Protein AF-A0A6A6KNH4-F1 (afdb_monomer)

Radius of gyration: 19.46 Å; Cα contacts (8 Å, |Δi|>4): 107; chains: 1; bounding box: 47×34×52 Å

Mean predicted aligned error: 5.12 Å

Sequence (166 aa):
MTEIFGYTTCRQLSQMFLAIIFFHGSEYILAVAFHGKSNVTLKSLLISKNHLLAMILSLLEYFIEISLFPALKEYWWVTNLGLALVLIGELIRKIAIITAGRAFTHVIKIYHEEHHKLITHGVYSFVRHPGYTDRIPYEEFFLRQFFGSQYEEYAQRTPSGIPFVK

Organism: Hevea brasiliensis (NCBI:txid3981)

Foldseek 3Di:
DPPLPDPLNVVLVVLVVVLLCCQLVVQQVLCCVQVNPVVGDPVSSVDDPVNVVVVVVVVVVVSVCCVPPVVVSPPVVVSVVVSVVSVVLSVLQSQVSVQLRNLDDPDQDQDADPPNDDGCDDSNVAAVCSNDDPCVVVSLVSVCVHPPVVVVVSPVRYHNPDPPDD

Solvent-accessible surface area (backbone atoms only — not comparable to full-atom values): 9728 Å² total; per-residue (Å²): 131,82,65,81,80,34,70,67,47,52,52,53,50,50,53,51,52,50,50,51,50,48,51,34,51,52,50,33,51,51,47,32,70,53,63,32,70,91,74,51,54,80,73,59,42,69,79,46,74,68,54,53,50,52,51,52,52,53,51,51,50,50,55,51,42,52,73,78,43,48,75,70,74,65,49,56,66,59,57,51,50,52,51,50,52,50,54,51,51,49,50,46,30,51,50,35,44,64,71,40,36,73,62,51,64,100,60,86,68,88,67,84,52,96,84,64,65,91,76,60,59,76,68,34,51,68,15,65,38,64,69,60,79,92,52,53,70,65,48,50,54,40,46,39,73,64,48,41,67,65,40,51,60,47,55,75,77,20,50,43,74,48,90,97,50,123

pLDDT: mean 89.6, std 8.04, range [49.69, 97.88]

Secondary structure (DSSP, 8-state):
---TT-HHHHHHHHHHHHHHHHHHHHHHHHHHHHH-TTT--GGGG---HHHHHHHHHHHHHHHHHHHH-HHHHT-HHHHHHHHHHHHHHHHHHHHHHHHHGGG--SS---S--TT-----SGGGGT-S-SS-SSSHHHHHHHHHHHHTHHHHHHHHHS--SSTT--

InterPro domains:
  IPR007269 Isoprenylcysteine carboxyl methyltransferase [PF04140] (83-134)

Nearest PDB structures (foldseek):
  5v7p-assembly1_A  TM=9.572E-01  e=8.687E-08  Tribolium castaneum
  5vg9-assembly1_A  TM=9.040E-01  e=1.128E-07  Tribolium castaneum

Structure (mmCIF, N/CA/C/O backbone):
data_AF-A0A6A6KNH4-F1
#
_entry.id   AF-A0A6A6KNH4-F1
#
loop_
_atom_site.group_PDB
_atom_site.id
_atom_site.type_symbol
_atom_site.label_atom_id
_atom_site.label_alt_id
_atom_site.label_comp_id
_atom_site.label_asym_id
_atom_site.label_entity_id
_atom_site.label_seq_id
_atom_site.pdbx_PDB_ins_code
_atom_site.Cartn_x
_atom_site.Cartn_y
_atom_site.Cartn_z
_atom_site.occupancy
_atom_site.B_iso_or_equiv
_atom_site.auth_seq_id
_atom_site.auth_comp_id
_atom_site.auth_asym_id
_atom_site.au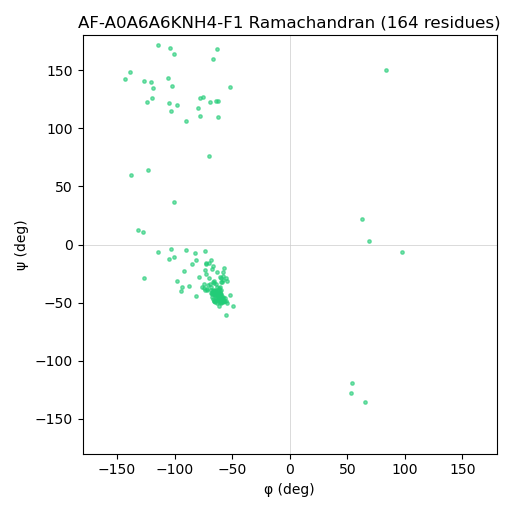th_atom_id
_atom_site.pdbx_PDB_model_num
ATOM 1 N N . MET A 1 1 ? 25.317 1.672 -27.911 1.00 49.69 1 MET A N 1
ATOM 2 C CA . MET A 1 1 ? 25.164 1.956 -26.471 1.00 49.69 1 MET A CA 1
ATOM 3 C C . MET A 1 1 ? 23.750 2.447 -26.266 1.00 49.69 1 MET A C 1
ATOM 5 O O . MET A 1 1 ? 23.417 3.494 -26.799 1.00 49.69 1 MET A O 1
ATOM 9 N N . THR A 1 2 ? 22.907 1.667 -25.598 1.00 55.75 2 THR A N 1
ATOM 10 C CA . THR A 1 2 ? 21.586 2.130 -25.163 1.00 55.75 2 THR A CA 1
ATOM 11 C C . THR A 1 2 ? 21.816 3.251 -24.153 1.00 55.75 2 THR A C 1
ATOM 13 O O . THR A 1 2 ? 22.558 3.052 -23.192 1.00 55.75 2 THR A O 1
ATOM 16 N N . GLU A 1 3 ? 21.262 4.442 -24.379 1.00 65.56 3 GLU A N 1
ATOM 17 C CA . GLU A 1 3 ? 21.320 5.505 -23.376 1.00 65.56 3 GLU A CA 1
ATOM 18 C C . GLU A 1 3 ? 20.584 5.023 -22.123 1.00 65.56 3 GLU A C 1
ATOM 20 O O . GLU A 1 3 ? 19.363 4.876 -22.118 1.00 65.56 3 GLU A O 1
ATOM 25 N N . ILE A 1 4 ? 21.335 4.755 -21.052 1.00 63.81 4 ILE A N 1
ATOM 26 C CA . ILE A 1 4 ? 20.798 4.268 -19.770 1.00 63.81 4 ILE A CA 1
ATOM 27 C C . ILE A 1 4 ? 19.719 5.229 -19.232 1.00 63.81 4 ILE A C 1
ATOM 29 O O . ILE A 1 4 ? 18.756 4.798 -18.599 1.00 63.81 4 ILE A O 1
ATOM 33 N N . PHE A 1 5 ? 19.823 6.519 -19.565 1.00 70.75 5 PHE A N 1
ATOM 34 C CA . PHE A 1 5 ? 18.869 7.575 -19.217 1.00 70.75 5 PHE A CA 1
ATOM 35 C C . PHE A 1 5 ? 17.916 7.954 -20.363 1.00 70.75 5 PHE A C 1
ATOM 37 O O . PHE A 1 5 ? 17.553 9.118 -20.514 1.00 70.75 5 PHE A O 1
ATOM 44 N N . GLY A 1 6 ? 17.484 6.978 -21.161 1.00 83.00 6 GLY A N 1
ATOM 45 C CA . GLY A 1 6 ? 16.444 7.190 -22.166 1.00 83.00 6 GLY A CA 1
ATOM 46 C C . GLY A 1 6 ? 15.087 7.595 -21.569 1.00 83.00 6 GLY A C 1
ATOM 47 O O . GLY A 1 6 ? 14.834 7.477 -20.364 1.00 83.00 6 GLY A O 1
ATOM 48 N N . TYR A 1 7 ? 14.173 8.036 -22.439 1.00 87.12 7 TYR A N 1
ATOM 49 C CA . TYR A 1 7 ? 12.810 8.438 -22.066 1.00 87.12 7 TYR A CA 1
ATOM 50 C C . TYR A 1 7 ? 12.080 7.366 -21.238 1.00 87.12 7 TYR A C 1
ATOM 52 O O . TYR A 1 7 ? 11.475 7.687 -20.213 1.00 87.12 7 TYR A O 1
ATOM 60 N N . THR A 1 8 ? 12.190 6.093 -21.636 1.00 89.38 8 THR A N 1
ATOM 61 C CA . THR A 1 8 ? 11.594 4.947 -20.931 1.00 89.38 8 THR A CA 1
ATOM 62 C C . THR A 1 8 ? 12.072 4.872 -19.482 1.00 89.38 8 THR A C 1
ATOM 64 O O . THR A 1 8 ? 11.240 4.823 -18.574 1.00 89.38 8 THR A O 1
ATOM 67 N N . THR A 1 9 ? 13.386 4.973 -19.249 1.00 90.94 9 THR A N 1
ATOM 68 C CA . THR A 1 9 ? 13.971 4.964 -17.902 1.00 90.94 9 THR A CA 1
ATOM 69 C C . THR A 1 9 ? 13.477 6.121 -17.056 1.00 90.94 9 THR A C 1
ATOM 71 O O . THR A 1 9 ? 13.031 5.918 -15.928 1.00 90.94 9 THR A O 1
ATOM 74 N N . CYS A 1 10 ? 13.525 7.338 -17.601 1.00 92.44 10 CYS A N 1
ATOM 75 C CA . CYS A 1 10 ? 13.095 8.531 -16.880 1.00 92.44 10 CYS A CA 1
ATOM 76 C C . CYS A 1 10 ? 11.615 8.429 -16.483 1.00 92.44 10 CYS A C 1
ATOM 78 O O . CYS A 1 10 ? 11.253 8.688 -15.333 1.00 92.44 10 CYS A O 1
ATOM 80 N N . ARG A 1 11 ? 10.758 7.961 -17.398 1.00 93.88 11 ARG A N 1
ATOM 81 C CA . ARG A 1 11 ? 9.329 7.752 -17.140 1.00 93.88 11 ARG A CA 1
ATOM 82 C C . ARG A 1 11 ? 9.089 6.691 -16.064 1.00 93.88 11 ARG A C 1
ATOM 84 O O . ARG A 1 11 ? 8.350 6.952 -15.124 1.00 93.88 11 ARG A O 1
ATOM 91 N N . GLN A 1 12 ? 9.710 5.518 -16.176 1.00 94.56 12 GLN A N 1
ATOM 92 C CA . GLN A 1 12 ? 9.475 4.405 -15.246 1.00 94.56 12 GLN A CA 1
ATOM 93 C C . GLN A 1 12 ? 9.991 4.720 -13.837 1.00 94.56 12 GLN A C 1
ATOM 95 O O . GLN A 1 12 ? 9.269 4.526 -12.858 1.00 94.56 12 GLN A O 1
ATOM 100 N N . LEU A 1 13 ? 11.203 5.276 -13.726 1.00 94.88 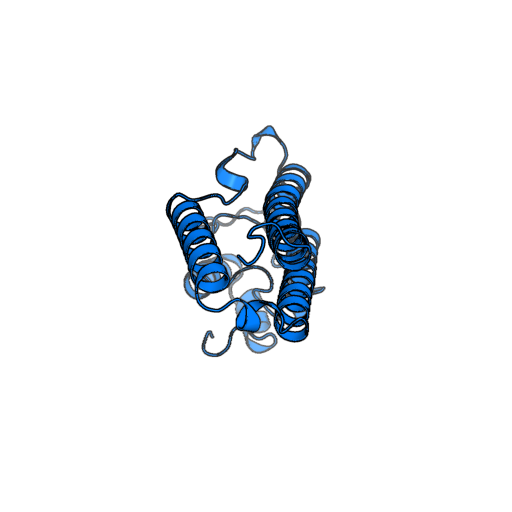13 LEU A N 1
ATOM 101 C CA . LEU A 1 13 ? 11.771 5.659 -12.433 1.00 94.88 13 LEU A CA 1
ATOM 102 C C . LEU A 1 13 ? 11.002 6.820 -11.796 1.00 94.88 13 LEU A C 1
ATOM 104 O O . LEU A 1 13 ? 10.711 6.760 -10.603 1.00 94.88 13 LEU A O 1
ATOM 108 N N . SER A 1 14 ? 10.619 7.850 -12.561 1.00 95.12 14 SER A N 1
ATOM 109 C CA . SER A 1 14 ? 9.814 8.951 -12.010 1.00 95.12 14 SER A CA 1
ATOM 110 C C . SER A 1 14 ? 8.455 8.465 -11.508 1.00 95.12 14 SER A C 1
ATOM 112 O O . SER A 1 14 ? 8.071 8.823 -10.400 1.00 95.12 14 SER A O 1
ATOM 114 N N . GLN A 1 15 ? 7.763 7.595 -12.251 1.00 95.44 15 GLN A N 1
ATOM 115 C CA . GLN A 1 15 ? 6.511 6.978 -11.802 1.00 95.44 15 GLN A CA 1
ATOM 116 C C . GLN A 1 15 ? 6.693 6.192 -10.498 1.00 95.44 15 GLN A C 1
ATOM 118 O O . GLN A 1 15 ? 5.902 6.363 -9.571 1.00 95.44 15 GLN A O 1
ATOM 123 N N . MET A 1 16 ? 7.750 5.380 -10.399 1.00 95.38 16 MET A N 1
ATOM 124 C CA . MET A 1 16 ? 8.059 4.611 -9.192 1.00 95.38 16 MET A CA 1
ATOM 125 C C . MET A 1 16 ? 8.327 5.527 -7.990 1.00 95.38 16 MET A C 1
ATOM 127 O O . MET A 1 16 ? 7.698 5.376 -6.944 1.00 95.38 16 MET A O 1
ATOM 131 N N . PHE A 1 17 ? 9.232 6.500 -8.126 1.00 96.56 17 PHE A N 1
ATOM 132 C CA . PHE A 1 17 ? 9.579 7.397 -7.023 1.00 96.56 17 PHE A CA 1
ATOM 133 C C . PHE A 1 17 ? 8.408 8.288 -6.611 1.00 96.56 17 PHE A C 1
ATOM 135 O O . PHE A 1 17 ? 8.183 8.463 -5.416 1.00 96.56 17 PHE A O 1
ATOM 142 N N . LEU A 1 18 ? 7.630 8.807 -7.566 1.00 97.06 18 LEU A N 1
ATOM 143 C CA . LEU A 1 18 ? 6.428 9.582 -7.261 1.00 97.06 18 LEU A CA 1
ATOM 144 C C . LEU A 1 18 ? 5.397 8.740 -6.509 1.00 97.06 18 LEU A C 1
ATOM 146 O O . LEU A 1 18 ? 4.843 9.226 -5.528 1.00 97.06 18 LEU A O 1
ATOM 150 N N . ALA A 1 19 ? 5.179 7.484 -6.909 1.00 96.38 19 ALA A N 1
ATOM 151 C CA . ALA A 1 19 ? 4.274 6.584 -6.202 1.00 96.38 19 ALA A CA 1
ATOM 152 C C . ALA A 1 19 ? 4.738 6.313 -4.761 1.00 96.38 19 ALA A C 1
ATOM 154 O O . ALA A 1 19 ? 3.935 6.378 -3.836 1.00 96.38 19 ALA A O 1
ATOM 155 N N . ILE A 1 20 ? 6.036 6.080 -4.549 1.00 95.81 20 ILE A N 1
ATOM 156 C CA . ILE A 1 20 ? 6.613 5.832 -3.217 1.00 95.81 20 ILE A CA 1
ATOM 157 C C . ILE A 1 20 ? 6.519 7.078 -2.330 1.00 95.81 20 ILE A C 1
ATOM 159 O O . ILE A 1 20 ? 6.088 6.996 -1.179 1.00 95.81 20 ILE A O 1
ATOM 163 N N . ILE A 1 21 ? 6.894 8.246 -2.860 1.00 96.12 21 ILE A N 1
ATOM 164 C CA . ILE A 1 21 ? 6.801 9.523 -2.141 1.00 96.12 21 ILE A CA 1
ATOM 165 C C . ILE A 1 21 ? 5.344 9.814 -1.788 1.00 96.12 21 ILE A C 1
ATOM 167 O O . ILE A 1 21 ? 5.055 10.195 -0.653 1.00 96.12 21 ILE A O 1
ATOM 171 N N . PHE A 1 22 ? 4.427 9.612 -2.735 1.00 96.94 22 PHE A N 1
ATOM 172 C CA . PHE A 1 22 ? 3.003 9.795 -2.503 1.00 96.94 22 PHE A CA 1
ATOM 173 C C . PHE A 1 22 ? 2.493 8.841 -1.422 1.00 96.94 22 PHE A C 1
ATOM 175 O O . PHE A 1 22 ? 1.837 9.304 -0.491 1.00 96.94 22 PHE A O 1
ATOM 182 N N . PHE A 1 2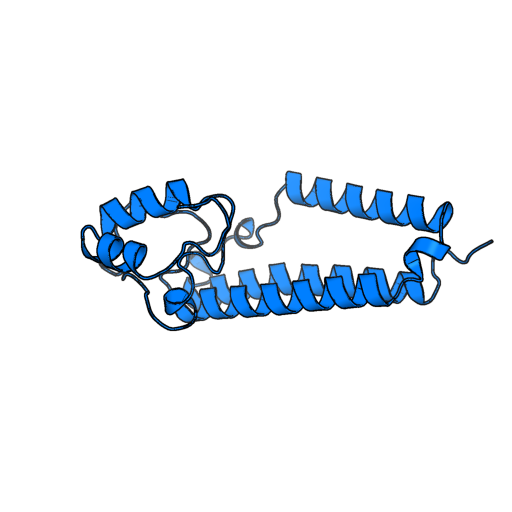3 ? 2.850 7.555 -1.476 1.00 95.62 23 PHE A N 1
ATOM 183 C CA . PHE A 1 23 ? 2.466 6.563 -0.472 1.00 95.62 23 PHE A CA 1
ATOM 184 C C . PHE A 1 23 ? 2.892 6.984 0.934 1.00 95.62 23 PHE A C 1
ATOM 186 O O . PHE A 1 23 ? 2.042 7.207 1.795 1.00 95.62 23 PHE A O 1
ATOM 193 N N . HIS A 1 24 ? 4.196 7.161 1.160 1.00 95.19 24 HIS A N 1
ATOM 194 C CA . HIS A 1 24 ? 4.719 7.483 2.488 1.00 95.19 24 HIS A CA 1
ATOM 195 C C . HIS A 1 24 ? 4.284 8.871 2.967 1.00 95.19 24 HIS A C 1
ATOM 197 O O . HIS A 1 24 ? 3.944 9.051 4.138 1.00 95.19 24 HIS A O 1
ATOM 203 N N . GLY A 1 25 ? 4.277 9.857 2.066 1.00 95.69 25 GLY A N 1
ATOM 204 C CA . GLY A 1 25 ? 3.889 11.227 2.379 1.00 95.69 25 GLY A CA 1
ATOM 205 C C . GLY A 1 25 ? 2.420 11.332 2.771 1.00 95.69 25 GLY A C 1
ATOM 206 O O . GLY A 1 25 ? 2.103 11.900 3.814 1.00 95.69 25 GLY A O 1
ATOM 207 N N . SER A 1 26 ? 1.519 10.749 1.978 1.00 95.69 26 SER A N 1
ATOM 208 C CA . SER A 1 26 ? 0.080 10.789 2.263 1.00 95.69 26 SER A CA 1
ATOM 209 C C . SER A 1 26 ? -0.296 9.975 3.505 1.00 95.69 26 SER A C 1
ATOM 211 O O . SER A 1 26 ? -1.097 10.459 4.300 1.00 95.69 26 SER A O 1
ATOM 213 N N . GLU A 1 27 ? 0.316 8.807 3.737 1.00 93.56 27 GLU A N 1
ATOM 214 C CA . GLU A 1 27 ? 0.145 8.032 4.980 1.00 93.56 27 GLU A CA 1
ATOM 215 C C . GLU A 1 27 ? 0.521 8.860 6.206 1.00 93.56 27 GLU A C 1
ATOM 217 O O . GLU A 1 27 ? -0.250 8.951 7.161 1.00 93.56 27 GLU A O 1
ATOM 222 N N . TYR A 1 28 ? 1.688 9.506 6.169 1.00 93.56 28 TYR A N 1
ATOM 223 C CA . TYR A 1 28 ? 2.161 10.328 7.274 1.00 93.56 28 TYR A CA 1
ATOM 224 C C . TYR A 1 28 ? 1.259 11.545 7.507 1.00 93.56 28 TYR A C 1
ATOM 226 O O . TYR A 1 28 ? 0.905 11.841 8.648 1.00 93.56 28 TYR A O 1
ATOM 234 N N . ILE A 1 29 ? 0.843 12.233 6.438 1.00 94.56 29 ILE A N 1
ATOM 235 C CA . ILE A 1 29 ? -0.067 13.382 6.527 1.00 94.56 29 ILE A CA 1
ATOM 236 C C . ILE A 1 29 ? -1.408 12.962 7.135 1.00 94.56 29 ILE A C 1
ATOM 238 O O . ILE A 1 29 ? -1.886 13.626 8.054 1.00 94.56 29 ILE A O 1
ATOM 242 N N . LEU A 1 30 ? -1.998 11.855 6.676 1.00 94.56 30 LEU A N 1
ATOM 243 C CA . LEU A 1 30 ? -3.256 11.342 7.223 1.00 94.56 30 LEU A CA 1
ATOM 244 C C . LEU A 1 30 ? -3.098 10.903 8.683 1.00 94.56 30 LEU A C 1
ATOM 246 O O . LEU A 1 30 ? -3.970 11.192 9.502 1.00 94.56 30 LEU A O 1
ATOM 250 N N . ALA A 1 31 ? -1.969 10.285 9.039 1.00 92.00 31 ALA A N 1
ATOM 251 C CA . ALA A 1 31 ? -1.663 9.948 10.425 1.00 92.00 31 ALA A CA 1
ATOM 252 C C . ALA A 1 31 ? -1.662 11.199 11.310 1.00 92.00 31 ALA A C 1
ATOM 254 O O . ALA A 1 31 ? -2.324 11.226 12.345 1.00 92.00 31 ALA A O 1
ATOM 255 N N . VAL A 1 32 ? -0.956 12.254 10.885 1.00 92.50 32 VAL A N 1
ATOM 256 C CA . VAL A 1 32 ? -0.911 13.537 11.602 1.00 92.50 32 VAL A CA 1
ATOM 257 C C . VAL A 1 32 ? -2.300 14.168 11.681 1.00 92.50 32 VAL A C 1
ATOM 259 O O . VAL A 1 32 ? -2.654 14.702 12.731 1.00 92.50 32 VAL A O 1
ATOM 262 N N . ALA A 1 33 ? -3.096 14.091 10.612 1.00 93.56 33 ALA A N 1
ATOM 263 C CA . ALA A 1 33 ? -4.438 14.664 10.564 1.00 93.56 33 ALA A CA 1
ATOM 264 C C . ALA A 1 33 ? -5.402 13.998 11.562 1.00 93.56 33 ALA A C 1
ATOM 266 O O . ALA A 1 33 ? -6.157 14.698 12.236 1.00 93.56 33 ALA A O 1
ATOM 267 N N . PHE A 1 34 ? -5.367 12.668 11.694 1.00 91.31 34 PHE A N 1
ATOM 268 C CA . PHE A 1 34 ? -6.285 11.943 12.580 1.00 91.31 34 PHE A CA 1
ATOM 269 C C . PHE A 1 34 ? -5.782 11.812 14.024 1.00 91.31 34 PHE A C 1
ATOM 271 O O . PHE A 1 34 ? -6.590 11.908 14.951 1.00 91.31 34 PHE A O 1
ATOM 278 N N . HIS A 1 35 ? -4.471 11.641 14.230 1.00 89.00 35 HIS A N 1
ATOM 279 C CA . HIS A 1 35 ? -3.872 11.362 15.548 1.00 89.00 35 HIS A CA 1
ATOM 280 C C . HIS A 1 35 ? -3.152 12.555 16.181 1.00 89.00 35 HIS A C 1
ATOM 282 O O . HIS A 1 35 ? -2.846 12.526 17.374 1.00 89.00 35 HIS A O 1
ATOM 288 N N . GLY A 1 36 ? -2.910 13.621 15.417 1.00 89.50 36 GLY A N 1
ATOM 289 C CA . GLY A 1 36 ? -2.231 14.830 15.875 1.00 89.50 36 GLY A CA 1
ATOM 290 C C . GLY A 1 36 ? -0.702 14.729 15.841 1.00 89.50 36 GLY A C 1
ATOM 291 O O . GLY A 1 36 ? -0.105 13.670 16.036 1.00 89.50 36 GLY A O 1
ATOM 292 N N . LYS A 1 37 ? -0.040 15.874 15.633 1.00 87.50 37 LYS A N 1
ATOM 293 C CA . LYS A 1 37 ? 1.425 15.969 15.477 1.00 87.50 37 LYS A CA 1
ATOM 294 C C . LYS A 1 37 ? 2.211 15.458 16.693 1.00 87.50 37 LYS A C 1
ATOM 296 O O . LYS A 1 37 ? 3.327 14.984 16.527 1.00 87.50 37 LYS A O 1
ATOM 301 N N . SER A 1 38 ? 1.650 15.548 17.900 1.00 84.50 38 SER A N 1
ATOM 302 C CA . SER A 1 38 ? 2.303 15.091 19.136 1.00 84.50 38 SER A CA 1
ATOM 303 C C . SER A 1 38 ? 2.370 13.568 19.267 1.00 84.50 38 SER A C 1
ATOM 305 O O . SER A 1 38 ? 3.255 13.066 19.951 1.00 84.50 38 SER A O 1
ATOM 307 N N . ASN A 1 39 ? 1.460 12.836 18.615 1.00 81.50 39 ASN A N 1
ATOM 308 C CA . ASN A 1 39 ? 1.356 11.377 18.729 1.00 81.50 39 ASN A CA 1
ATOM 309 C C . ASN A 1 39 ? 2.000 10.634 17.548 1.00 81.50 39 ASN A C 1
ATOM 311 O O . ASN A 1 39 ? 2.170 9.417 17.598 1.00 81.50 39 ASN A O 1
ATOM 315 N N . VAL A 1 40 ? 2.367 11.352 16.484 1.00 85.94 40 VAL A N 1
ATOM 316 C CA . VAL A 1 40 ? 2.919 10.777 15.254 1.00 85.94 40 VAL A CA 1
ATOM 317 C C . VAL A 1 40 ? 4.419 11.027 15.197 1.00 85.94 40 VAL A C 1
ATOM 319 O O . VAL A 1 40 ? 4.888 12.161 15.210 1.00 85.94 40 VAL A O 1
ATOM 322 N N . THR A 1 41 ? 5.188 9.944 15.104 1.00 87.12 41 THR A N 1
ATOM 323 C CA . THR A 1 41 ? 6.652 10.002 14.963 1.00 87.12 41 THR A CA 1
ATOM 324 C C . THR A 1 41 ? 7.074 9.712 13.525 1.00 87.12 41 THR A C 1
ATOM 326 O O . THR A 1 41 ? 6.282 9.190 12.739 1.00 87.12 41 THR A O 1
ATOM 329 N N . LEU A 1 42 ? 8.347 9.949 13.185 1.00 83.25 42 LEU A N 1
ATOM 330 C CA . LEU A 1 42 ? 8.915 9.583 11.876 1.00 83.25 42 LEU A CA 1
ATOM 331 C C . LEU A 1 42 ? 8.790 8.085 11.553 1.00 83.25 42 LEU A C 1
ATOM 333 O O . LEU A 1 42 ? 8.806 7.714 10.386 1.00 83.25 42 LEU A O 1
ATOM 337 N N . LYS A 1 43 ? 8.600 7.213 12.553 1.00 83.69 43 LYS A N 1
ATOM 338 C CA . LYS A 1 43 ? 8.324 5.785 12.315 1.00 83.69 43 LYS A CA 1
ATOM 339 C C . LYS A 1 43 ? 7.005 5.559 11.564 1.00 83.69 43 LYS A C 1
ATOM 341 O O . LYS A 1 43 ? 6.868 4.554 10.874 1.00 83.69 43 LYS A O 1
ATOM 346 N N . SER A 1 44 ? 6.075 6.509 11.645 1.00 84.62 44 SER A N 1
ATOM 347 C CA . SER A 1 44 ? 4.786 6.481 10.938 1.00 84.62 44 SER A CA 1
ATOM 348 C C . SER A 1 44 ? 4.925 6.763 9.439 1.00 84.62 44 SER A C 1
ATOM 350 O O . SER A 1 44 ? 3.952 6.631 8.711 1.00 84.62 44 SER A O 1
ATOM 352 N N . LEU A 1 45 ? 6.130 7.106 8.957 1.00 86.38 45 LEU A N 1
ATOM 353 C CA . LEU A 1 45 ? 6.441 7.071 7.526 1.00 86.38 45 LEU A CA 1
ATOM 354 C C . LEU A 1 45 ? 6.475 5.641 6.982 1.00 86.38 45 LEU A C 1
ATOM 356 O O . LEU A 1 45 ? 6.484 5.483 5.776 1.00 86.38 45 LEU A O 1
ATOM 360 N N . LEU A 1 46 ? 6.506 4.601 7.826 1.00 85.69 46 LEU A N 1
ATOM 361 C CA . LEU A 1 46 ? 6.534 3.191 7.405 1.00 85.69 46 LEU A CA 1
ATOM 362 C C . LEU A 1 46 ? 7.789 2.788 6.604 1.00 85.69 46 LEU A C 1
ATOM 364 O O . LEU A 1 46 ? 7.792 1.781 5.900 1.00 85.69 46 LEU A O 1
ATOM 368 N N . ILE A 1 47 ? 8.886 3.535 6.748 1.00 90.31 47 ILE A N 1
ATOM 369 C CA . ILE A 1 47 ? 10.178 3.208 6.133 1.00 90.31 47 ILE A CA 1
ATOM 370 C C . ILE A 1 47 ? 10.980 2.341 7.109 1.00 90.31 47 ILE A C 1
ATOM 372 O O . ILE A 1 47 ? 11.494 2.820 8.122 1.00 90.31 47 ILE A O 1
ATOM 376 N N . SER A 1 48 ? 11.083 1.045 6.811 1.00 89.88 48 SER A N 1
ATOM 377 C CA . SER A 1 48 ? 11.894 0.091 7.579 1.00 89.88 48 SER A CA 1
ATOM 378 C C . SER A 1 48 ? 13.238 -0.198 6.900 1.00 89.88 48 SER A C 1
ATOM 380 O O . SER A 1 48 ? 13.412 0.051 5.708 1.00 89.88 48 SER A O 1
ATOM 382 N N . LYS A 1 49 ? 14.192 -0.780 7.643 1.00 92.25 49 LYS A N 1
ATOM 383 C CA . LYS A 1 49 ? 15.485 -1.215 7.078 1.00 92.25 49 LYS A CA 1
ATOM 384 C C . LYS A 1 49 ? 15.302 -2.252 5.963 1.00 92.25 49 LYS A C 1
ATOM 386 O O . LYS A 1 49 ? 15.943 -2.147 4.924 1.00 92.25 49 LYS A O 1
ATOM 391 N N . ASN A 1 50 ? 14.397 -3.211 6.166 1.00 93.31 50 ASN A N 1
ATOM 392 C CA . ASN A 1 50 ? 14.105 -4.260 5.186 1.00 93.31 50 ASN A CA 1
ATOM 393 C C . ASN A 1 50 ? 13.445 -3.678 3.932 1.00 93.31 50 ASN A C 1
ATOM 395 O O . ASN A 1 50 ? 13.782 -4.076 2.824 1.00 93.31 50 ASN A O 1
ATOM 399 N N . HIS A 1 51 ? 12.550 -2.702 4.108 1.00 91.06 51 HIS A N 1
ATOM 400 C CA . HIS A 1 51 ? 11.942 -1.981 2.994 1.00 91.06 51 HIS A CA 1
ATOM 401 C C . HIS A 1 51 ? 12.997 -1.227 2.172 1.00 91.06 51 HIS A C 1
ATOM 403 O O . HIS A 1 51 ? 13.035 -1.372 0.955 1.00 91.06 51 HIS A O 1
ATOM 409 N N . LEU A 1 52 ? 13.901 -0.486 2.826 1.00 94.12 52 LEU A N 1
ATOM 410 C CA . LEU A 1 52 ? 14.980 0.223 2.134 1.00 94.12 52 LEU A CA 1
ATOM 411 C C . LEU A 1 52 ? 15.894 -0.740 1.362 1.00 94.12 52 LEU A C 1
ATOM 413 O O . LEU A 1 52 ? 16.251 -0.463 0.220 1.00 94.12 52 LEU A O 1
ATOM 417 N N . LEU A 1 53 ? 16.238 -1.883 1.962 1.00 96.25 53 LEU A N 1
ATOM 418 C CA . LEU A 1 53 ? 17.034 -2.911 1.296 1.00 96.25 53 LEU A CA 1
ATOM 419 C C . LEU A 1 53 ? 16.317 -3.466 0.056 1.00 96.25 53 LEU A C 1
ATOM 421 O O . LEU A 1 53 ? 16.927 -3.537 -1.007 1.00 96.25 53 LEU A O 1
ATOM 425 N N . ALA A 1 54 ? 15.029 -3.804 0.166 1.00 95.38 54 ALA A N 1
ATOM 426 C CA . ALA A 1 54 ? 14.231 -4.281 -0.963 1.00 95.38 54 ALA A CA 1
ATOM 427 C C . ALA A 1 54 ? 14.153 -3.240 -2.094 1.00 95.38 54 ALA A C 1
ATOM 429 O O . ALA A 1 54 ? 14.292 -3.594 -3.262 1.00 95.38 54 ALA A O 1
ATOM 430 N N . MET A 1 55 ? 14.015 -1.955 -1.752 1.00 95.38 55 MET A N 1
ATOM 431 C CA . MET A 1 55 ? 14.023 -0.863 -2.729 1.00 95.38 55 MET A CA 1
ATOM 432 C C . MET A 1 55 ? 15.359 -0.739 -3.467 1.00 95.38 55 MET A C 1
ATOM 434 O O . MET A 1 55 ? 15.376 -0.569 -4.685 1.00 95.38 55 MET A O 1
ATOM 438 N N . ILE A 1 56 ? 16.482 -0.852 -2.752 1.00 96.38 56 ILE A N 1
ATOM 439 C CA . ILE A 1 56 ? 17.818 -0.829 -3.364 1.00 96.38 56 ILE A CA 1
ATOM 440 C C . ILE A 1 56 ? 17.996 -2.032 -4.295 1.00 96.38 56 ILE A C 1
ATOM 442 O O . ILE A 1 56 ? 18.452 -1.860 -5.422 1.00 96.38 56 ILE A O 1
ATOM 446 N N . LEU A 1 57 ? 17.612 -3.233 -3.853 1.00 97.88 57 LEU A N 1
ATOM 447 C CA . LEU A 1 57 ? 17.710 -4.446 -4.669 1.00 97.88 57 LEU A CA 1
ATOM 448 C C . LEU A 1 57 ? 16.844 -4.361 -5.932 1.00 97.88 57 LEU A C 1
ATOM 450 O O . LEU A 1 57 ? 17.328 -4.701 -7.005 1.00 97.88 57 LEU A O 1
ATOM 454 N N . SER A 1 58 ? 15.621 -3.836 -5.828 1.00 96.81 58 SER A N 1
ATOM 455 C CA . SER A 1 58 ? 14.732 -3.628 -6.979 1.00 96.81 58 SER A CA 1
ATOM 456 C C . SER A 1 58 ? 15.300 -2.618 -7.986 1.00 96.81 58 SER A C 1
ATOM 458 O O . SER A 1 58 ? 15.230 -2.838 -9.193 1.00 96.81 58 SER A O 1
ATOM 460 N N . LEU A 1 59 ? 15.926 -1.533 -7.513 1.00 96.56 59 LEU A N 1
ATOM 461 C CA . LEU A 1 59 ? 16.633 -0.590 -8.385 1.00 96.56 59 LEU A CA 1
ATOM 462 C C . LEU A 1 59 ? 17.839 -1.241 -9.073 1.00 96.56 59 LEU A C 1
ATOM 464 O O . LEU A 1 59 ? 18.042 -1.038 -10.268 1.00 96.56 59 LEU A O 1
ATOM 468 N N . LEU A 1 60 ? 18.632 -2.026 -8.339 1.00 96.75 60 LEU A N 1
ATOM 469 C CA . LEU A 1 60 ? 19.773 -2.753 -8.902 1.00 96.75 60 LEU A CA 1
ATOM 470 C C . LEU A 1 60 ? 19.324 -3.750 -9.975 1.00 96.75 60 LEU A C 1
ATOM 472 O O . LEU A 1 60 ? 19.891 -3.752 -11.064 1.00 96.75 60 LEU A O 1
ATOM 476 N N . GLU A 1 61 ? 18.285 -4.539 -9.697 1.00 96.38 61 GLU A N 1
ATOM 477 C CA . GLU A 1 61 ? 17.649 -5.439 -10.663 1.00 96.38 61 GLU A CA 1
ATOM 478 C C . GLU A 1 61 ? 17.220 -4.674 -11.918 1.00 96.38 61 GLU A C 1
ATOM 480 O O . GLU A 1 61 ? 17.629 -5.027 -13.022 1.00 96.38 61 GLU A O 1
ATOM 485 N N . TYR A 1 62 ? 16.507 -3.557 -11.753 1.00 95.06 62 TYR A N 1
ATOM 486 C CA . TYR A 1 62 ? 16.075 -2.717 -12.867 1.00 95.06 62 TYR A CA 1
ATOM 487 C C . TYR A 1 62 ? 17.249 -2.239 -13.742 1.00 95.06 62 TYR A C 1
ATOM 489 O O . TYR A 1 62 ? 17.176 -2.322 -14.972 1.00 95.06 62 TYR A O 1
ATOM 497 N N . PHE A 1 63 ? 18.338 -1.752 -13.134 1.00 94.56 63 PHE A N 1
ATOM 498 C CA . PHE A 1 63 ? 19.514 -1.276 -13.873 1.00 94.56 63 PHE A CA 1
ATOM 499 C C . PHE A 1 63 ? 20.289 -2.410 -14.557 1.00 94.56 63 PHE A C 1
ATOM 501 O O . PHE A 1 63 ? 20.820 -2.215 -15.654 1.00 94.56 63 PHE A O 1
ATOM 508 N N . ILE A 1 64 ? 20.338 -3.596 -13.950 1.00 94.38 64 ILE A N 1
ATOM 509 C CA . ILE A 1 64 ? 20.919 -4.792 -14.570 1.00 94.38 64 ILE A CA 1
ATOM 510 C C . ILE A 1 64 ? 20.078 -5.198 -15.787 1.00 94.38 64 ILE A C 1
ATOM 512 O O . ILE A 1 64 ? 20.617 -5.374 -16.880 1.00 94.38 64 ILE A O 1
ATOM 516 N N . GLU A 1 65 ? 18.757 -5.278 -15.634 1.00 94.25 65 GLU A N 1
ATOM 517 C CA . GLU A 1 65 ? 17.844 -5.692 -16.700 1.00 94.25 65 GLU A CA 1
ATOM 518 C C . GLU A 1 65 ? 17.828 -4.721 -17.876 1.00 94.25 65 GLU A C 1
ATOM 520 O O . GLU A 1 65 ? 17.840 -5.167 -19.015 1.00 94.25 65 GLU A O 1
ATOM 525 N N . ILE A 1 66 ? 17.838 -3.406 -17.650 1.00 91.69 66 ILE A N 1
ATOM 526 C CA . ILE A 1 66 ? 17.865 -2.454 -18.770 1.00 91.69 66 ILE A CA 1
ATOM 527 C C . ILE A 1 66 ? 19.209 -2.464 -19.513 1.00 91.69 66 ILE A C 1
ATOM 529 O O . ILE A 1 66 ? 19.250 -2.213 -20.717 1.00 91.69 66 ILE A O 1
ATOM 533 N N . SER A 1 67 ? 20.301 -2.789 -18.813 1.00 91.00 67 SER A N 1
ATOM 534 C CA . SER A 1 67 ? 21.637 -2.885 -19.412 1.00 91.00 67 SER A CA 1
ATOM 535 C C . SER A 1 67 ? 21.799 -4.154 -20.254 1.00 91.00 67 SER A C 1
ATOM 537 O O . SER A 1 67 ? 22.439 -4.109 -21.302 1.00 91.00 67 SER A O 1
ATOM 539 N N . LEU A 1 68 ? 21.219 -5.276 -19.811 1.00 93.81 68 LEU A N 1
ATOM 540 C CA . LEU A 1 68 ? 21.340 -6.581 -20.476 1.00 93.81 68 LEU A CA 1
ATOM 541 C C . LEU A 1 68 ? 20.190 -6.876 -21.455 1.00 93.81 68 LEU A C 1
ATOM 543 O O . LEU A 1 68 ? 20.410 -7.469 -22.509 1.00 93.81 68 LEU A O 1
ATOM 547 N N . PHE A 1 69 ? 18.970 -6.455 -21.122 1.00 93.75 69 PHE A N 1
ATOM 548 C CA . PHE A 1 69 ? 17.717 -6.814 -21.795 1.00 93.75 69 PHE A CA 1
ATOM 549 C C . PHE A 1 69 ? 16.776 -5.597 -21.967 1.00 93.75 69 PHE A C 1
ATOM 551 O O . PHE A 1 69 ? 15.630 -5.625 -21.507 1.00 93.75 69 PHE A O 1
ATOM 558 N N . PRO A 1 70 ? 17.194 -4.523 -22.669 1.00 89.81 70 PRO A N 1
ATOM 559 C CA . PRO A 1 70 ? 16.412 -3.284 -22.778 1.00 89.81 70 PRO A CA 1
ATOM 560 C C . PRO A 1 70 ? 15.017 -3.487 -23.390 1.00 89.81 70 PRO A C 1
ATOM 562 O O . PRO A 1 70 ? 14.063 -2.832 -22.977 1.00 89.81 70 PRO A O 1
ATOM 565 N N . ALA A 1 71 ? 14.865 -4.448 -24.309 1.00 90.56 71 ALA A N 1
ATOM 566 C CA . ALA A 1 71 ? 13.579 -4.777 -24.926 1.00 90.56 71 ALA A CA 1
ATOM 567 C C . ALA A 1 71 ? 12.499 -5.184 -23.903 1.00 90.56 71 ALA A C 1
ATOM 569 O O . ALA A 1 71 ? 11.316 -4.956 -24.144 1.00 90.56 71 ALA A O 1
ATOM 570 N N . LEU A 1 72 ? 12.885 -5.736 -22.744 1.00 89.81 72 LEU A N 1
ATOM 571 C CA . LEU A 1 72 ? 11.945 -6.098 -21.681 1.00 89.81 72 LEU A CA 1
ATOM 572 C C . LEU A 1 72 ? 11.275 -4.861 -21.059 1.00 89.81 72 LEU A C 1
ATOM 574 O O . LEU A 1 72 ? 10.117 -4.919 -20.649 1.00 89.81 72 LEU A O 1
ATOM 578 N N . LYS A 1 73 ? 11.983 -3.728 -20.996 1.00 91.00 73 LYS A N 1
ATOM 579 C CA . LYS A 1 73 ? 11.470 -2.489 -20.394 1.00 91.00 73 LYS A CA 1
ATOM 580 C C . LYS A 1 73 ? 10.567 -1.689 -21.335 1.00 91.00 73 LYS A C 1
ATOM 582 O O . LYS A 1 73 ? 9.826 -0.832 -20.861 1.00 91.00 73 LYS A O 1
ATOM 587 N N . GLU A 1 74 ? 10.557 -2.018 -22.626 1.00 89.12 74 GLU A N 1
ATOM 588 C CA . GLU A 1 74 ? 9.725 -1.372 -23.652 1.00 89.12 74 GLU A CA 1
ATOM 589 C C . GLU A 1 74 ? 8.285 -1.915 -23.719 1.00 89.12 74 GLU A C 1
ATOM 591 O O . GLU A 1 74 ? 7.427 -1.332 -24.387 1.00 89.12 74 GLU A O 1
ATOM 596 N N . TYR A 1 75 ? 7.959 -2.990 -22.986 1.00 92.06 75 TYR A N 1
ATOM 597 C CA . TYR A 1 75 ? 6.577 -3.460 -22.830 1.00 92.06 75 TYR A CA 1
ATOM 598 C C . TYR A 1 75 ? 5.756 -2.493 -21.961 1.00 92.06 75 TYR A C 1
ATOM 600 O O . TYR A 1 75 ? 5.447 -2.749 -20.797 1.00 92.06 75 TYR A O 1
ATOM 608 N N . TRP A 1 76 ? 5.370 -1.3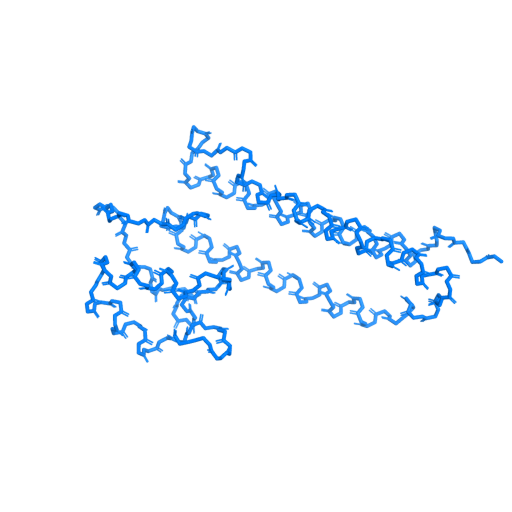62 -22.552 1.00 90.12 76 TRP A N 1
ATOM 609 C CA . TRP A 1 76 ? 4.693 -0.243 -21.892 1.00 90.12 76 TRP A CA 1
ATOM 610 C C . TRP A 1 76 ? 3.412 -0.642 -21.152 1.00 90.12 76 TRP A C 1
ATOM 612 O O . TRP A 1 76 ? 3.085 -0.041 -20.126 1.00 90.12 76 TRP A O 1
ATOM 622 N N . TRP A 1 77 ? 2.700 -1.657 -21.650 1.00 94.19 77 TRP A N 1
ATOM 623 C CA . TRP A 1 77 ? 1.473 -2.161 -21.041 1.00 94.19 77 TRP A CA 1
ATOM 624 C C . TRP A 1 77 ? 1.733 -2.794 -19.670 1.00 94.19 77 TRP A C 1
ATOM 626 O O . TRP A 1 77 ? 0.906 -2.628 -18.779 1.00 94.19 77 TRP A O 1
ATOM 636 N N . VAL A 1 78 ? 2.895 -3.431 -19.459 1.00 94.19 78 VAL A N 1
ATOM 637 C CA . VAL A 1 78 ? 3.282 -4.014 -18.163 1.00 94.19 78 VAL A CA 1
ATOM 638 C C . VAL A 1 78 ? 3.478 -2.906 -17.135 1.00 94.19 78 VAL A C 1
ATOM 640 O O . VAL A 1 78 ? 2.900 -2.956 -16.051 1.00 94.19 78 VAL A O 1
ATOM 643 N N . THR A 1 79 ? 4.235 -1.859 -17.485 1.00 92.44 79 THR A N 1
ATOM 644 C CA . THR A 1 79 ? 4.440 -0.708 -16.591 1.00 92.44 79 THR A CA 1
ATOM 645 C C . THR A 1 79 ? 3.125 0.006 -16.289 1.00 92.44 79 THR A C 1
ATOM 647 O O . THR A 1 79 ? 2.855 0.330 -15.137 1.00 92.44 79 THR A O 1
ATOM 650 N N . ASN A 1 80 ? 2.291 0.245 -17.305 1.00 93.62 80 ASN A N 1
ATOM 651 C CA . ASN A 1 80 ? 1.028 0.956 -17.120 1.00 93.62 80 ASN A CA 1
ATOM 652 C C . ASN A 1 80 ? 0.023 0.133 -16.300 1.00 93.62 80 ASN A C 1
ATOM 654 O O . ASN A 1 80 ? -0.687 0.707 -15.478 1.00 93.62 80 ASN A O 1
ATOM 658 N N . LEU A 1 81 ? -0.008 -1.194 -16.471 1.00 96.50 81 LEU A N 1
ATOM 659 C CA . LEU A 1 81 ? -0.798 -2.089 -15.626 1.00 96.50 81 LEU A CA 1
ATOM 660 C C . LEU A 1 81 ? -0.310 -2.038 -14.174 1.00 96.50 81 LEU A C 1
ATOM 662 O O . LEU A 1 81 ? -1.120 -1.861 -13.270 1.00 96.50 81 LEU A O 1
ATOM 666 N N . GLY A 1 82 ? 1.005 -2.122 -13.949 1.00 95.94 82 GLY A N 1
ATOM 667 C CA . GLY A 1 82 ? 1.595 -1.983 -12.615 1.00 95.94 82 GLY A CA 1
ATOM 668 C C . GLY A 1 82 ? 1.249 -0.644 -11.960 1.00 95.94 82 GLY A C 1
ATOM 669 O O . GLY A 1 82 ? 0.806 -0.615 -10.815 1.00 95.94 82 GLY A O 1
ATOM 670 N N . LEU A 1 83 ? 1.359 0.461 -12.704 1.00 95.94 83 LEU A N 1
ATOM 671 C CA . LEU A 1 83 ? 0.970 1.788 -12.226 1.00 95.94 83 LEU A CA 1
ATOM 672 C C . LEU A 1 83 ? -0.525 1.857 -11.888 1.00 95.94 83 LEU A C 1
ATOM 674 O O . LEU A 1 83 ? -0.883 2.392 -10.844 1.00 95.94 83 LEU A O 1
ATOM 678 N N . ALA A 1 84 ? -1.398 1.297 -12.729 1.00 97.38 84 ALA A N 1
ATOM 679 C CA . ALA A 1 84 ? -2.832 1.250 -12.457 1.00 97.38 84 ALA A CA 1
ATOM 680 C C . ALA A 1 84 ? -3.140 0.465 -11.172 1.00 97.38 84 ALA A C 1
ATOM 682 O O . ALA A 1 84 ? -3.915 0.938 -10.342 1.00 97.38 84 ALA A O 1
ATOM 683 N N . LEU A 1 85 ? -2.492 -0.687 -10.966 1.00 96.62 85 LEU A N 1
ATOM 684 C CA . LEU A 1 85 ? -2.634 -1.480 -9.742 1.00 96.62 85 LEU A CA 1
ATOM 685 C C . LEU A 1 85 ? -2.165 -0.710 -8.502 1.00 96.62 85 LEU A C 1
ATOM 687 O O . LEU A 1 85 ? -2.863 -0.716 -7.489 1.00 96.62 85 LEU A O 1
ATOM 691 N N . VAL A 1 86 ? -1.034 -0.002 -8.592 1.00 96.44 86 VAL A N 1
ATOM 692 C CA . VAL A 1 86 ? -0.544 0.868 -7.513 1.00 96.44 86 VAL A CA 1
ATOM 693 C C . VAL A 1 86 ? -1.560 1.965 -7.201 1.00 96.44 86 VAL A C 1
ATOM 695 O O . VAL A 1 86 ? -1.909 2.145 -6.042 1.00 96.44 86 VAL A O 1
ATOM 698 N N . LEU A 1 87 ? -2.095 2.659 -8.209 1.00 96.81 87 LEU A N 1
ATOM 699 C CA . LEU A 1 87 ? -3.069 3.736 -7.998 1.00 96.81 87 LEU A CA 1
ATOM 700 C C . LEU A 1 87 ? -4.386 3.234 -7.388 1.00 96.81 87 LEU A C 1
ATOM 702 O O . LEU A 1 87 ? -4.945 3.893 -6.512 1.00 96.81 87 LEU A O 1
ATOM 706 N N . ILE A 1 88 ? -4.875 2.068 -7.820 1.00 95.75 88 ILE A N 1
ATOM 707 C CA . ILE A 1 88 ? -6.077 1.441 -7.253 1.00 95.75 88 ILE A CA 1
ATOM 708 C C . ILE A 1 88 ? -5.830 1.041 -5.795 1.00 95.75 88 ILE A C 1
ATOM 710 O O . ILE A 1 88 ? -6.646 1.359 -4.929 1.00 95.75 88 ILE A O 1
ATOM 714 N N . GLY A 1 89 ? -4.701 0.384 -5.512 1.00 94.12 89 GLY A N 1
ATOM 715 C CA . GLY A 1 89 ? -4.316 0.005 -4.153 1.00 94.12 89 GLY A CA 1
ATOM 716 C C . GLY A 1 89 ? -4.178 1.222 -3.242 1.00 94.12 89 GLY A C 1
ATOM 717 O O . GLY A 1 89 ? -4.718 1.231 -2.136 1.00 94.12 89 GLY A O 1
ATOM 718 N N . GLU A 1 90 ? -3.551 2.288 -3.742 1.00 95.25 90 GLU A N 1
ATOM 719 C CA . GLU A 1 90 ? -3.451 3.566 -3.045 1.00 95.25 90 GLU A CA 1
ATOM 720 C C . GLU A 1 90 ? -4.824 4.143 -2.722 1.00 95.25 90 GLU A C 1
ATOM 722 O O . GLU A 1 90 ? -5.093 4.499 -1.575 1.00 95.25 90 GLU A O 1
ATOM 727 N N . LEU A 1 91 ? -5.730 4.192 -3.694 1.00 95.44 91 LEU A N 1
ATOM 728 C CA . LEU A 1 91 ? -7.070 4.717 -3.472 1.00 95.44 91 LEU A CA 1
ATOM 729 C C . LEU A 1 91 ? -7.817 3.931 -2.384 1.00 95.44 91 LEU A C 1
ATOM 731 O O . LEU A 1 91 ? -8.336 4.535 -1.444 1.00 95.44 91 LEU A O 1
ATOM 735 N N . ILE A 1 92 ? -7.824 2.597 -2.471 1.00 94.44 92 ILE A N 1
ATOM 736 C CA . ILE A 1 92 ? -8.463 1.721 -1.475 1.00 94.44 92 ILE A CA 1
ATOM 737 C C . ILE A 1 92 ? -7.866 1.975 -0.087 1.00 94.44 92 ILE A C 1
ATOM 739 O O . ILE A 1 92 ? -8.601 2.174 0.883 1.00 94.44 92 ILE A O 1
ATOM 743 N N . ARG A 1 93 ? -6.534 2.044 -0.002 1.00 94.62 93 ARG A N 1
ATOM 744 C CA . ARG A 1 93 ? -5.793 2.301 1.233 1.00 94.62 93 ARG A CA 1
ATOM 745 C C . ARG A 1 93 ? -6.167 3.647 1.857 1.00 94.62 93 ARG A C 1
ATOM 747 O O . ARG A 1 93 ? -6.425 3.711 3.057 1.00 94.62 93 ARG A O 1
ATOM 754 N N . LYS A 1 94 ? -6.245 4.723 1.069 1.00 95.75 94 LYS A N 1
ATOM 755 C CA . LYS A 1 94 ? -6.565 6.068 1.581 1.00 95.75 94 LYS A CA 1
ATOM 756 C C . LYS A 1 94 ? -8.029 6.167 1.990 1.00 95.75 94 LYS A C 1
ATOM 758 O O . LYS A 1 94 ? -8.321 6.734 3.040 1.00 95.75 94 LYS A O 1
ATOM 763 N N . ILE A 1 95 ? -8.937 5.555 1.230 1.00 95.62 95 ILE A N 1
ATOM 764 C CA . ILE A 1 95 ? -10.350 5.456 1.614 1.00 95.62 95 ILE A CA 1
ATOM 765 C C . ILE A 1 95 ? -10.487 4.690 2.933 1.00 95.62 95 ILE A C 1
ATOM 767 O O . ILE A 1 95 ? -11.239 5.133 3.797 1.00 95.62 95 ILE A O 1
ATOM 771 N N . ALA A 1 96 ? -9.740 3.601 3.136 1.00 94.50 96 ALA A N 1
ATOM 772 C CA . ALA A 1 96 ? -9.740 2.859 4.397 1.00 94.50 96 ALA A CA 1
ATOM 773 C C . ALA A 1 96 ? -9.302 3.731 5.579 1.00 94.50 96 ALA A C 1
ATOM 775 O O . ALA A 1 96 ? -10.020 3.817 6.573 1.00 94.50 96 ALA A O 1
ATOM 776 N N . ILE A 1 97 ? -8.180 4.445 5.441 1.00 94.25 97 ILE A N 1
ATOM 777 C CA . ILE A 1 97 ? -7.674 5.360 6.476 1.00 94.25 97 ILE A CA 1
ATOM 778 C C . ILE A 1 97 ? -8.701 6.441 6.802 1.00 94.25 97 ILE A C 1
ATOM 780 O O . ILE A 1 97 ? -8.985 6.687 7.969 1.00 94.25 97 ILE A O 1
ATOM 784 N N . ILE A 1 98 ? -9.282 7.072 5.779 1.00 95.12 98 ILE A N 1
ATOM 785 C CA . ILE A 1 98 ? -10.261 8.150 5.957 1.00 95.12 98 ILE A CA 1
ATOM 786 C C . ILE A 1 98 ? -11.550 7.621 6.600 1.00 95.12 98 ILE A C 1
ATOM 788 O O . ILE A 1 98 ? -12.097 8.272 7.485 1.00 95.12 98 ILE A O 1
ATOM 792 N N . THR A 1 99 ? -12.011 6.434 6.195 1.00 94.56 99 THR A N 1
ATOM 793 C CA . THR A 1 99 ? -13.234 5.809 6.728 1.00 94.56 99 THR A CA 1
ATOM 794 C C . THR A 1 99 ? -13.059 5.391 8.189 1.00 94.56 99 THR A C 1
ATOM 796 O O . THR A 1 99 ? -13.960 5.589 9.000 1.00 94.56 99 THR A O 1
ATOM 799 N N . ALA A 1 100 ? -11.901 4.828 8.548 1.00 91.56 100 ALA A N 1
ATOM 800 C CA . ALA A 1 100 ? -11.615 4.433 9.925 1.00 91.56 100 ALA A CA 1
ATOM 801 C C . ALA A 1 100 ? -11.203 5.619 10.818 1.00 91.56 100 ALA A C 1
ATOM 803 O O . ALA A 1 100 ? -11.442 5.602 12.028 1.00 91.56 100 ALA A O 1
ATOM 804 N N . GLY A 1 101 ? -10.617 6.671 10.243 1.00 91.62 101 GLY A N 1
ATOM 805 C CA . GLY A 1 101 ? -10.229 7.895 10.938 1.00 91.62 101 GLY A CA 1
ATOM 806 C C . GLY A 1 101 ? -9.336 7.616 12.148 1.00 91.62 101 GLY A C 1
ATOM 807 O O . GLY A 1 101 ? -8.265 7.027 12.027 1.00 91.62 101 GLY A O 1
ATOM 808 N N . ARG A 1 102 ? -9.791 8.005 13.347 1.00 88.31 102 ARG A N 1
ATOM 809 C CA . ARG A 1 102 ? -9.055 7.766 14.605 1.00 88.31 102 ARG A CA 1
ATOM 810 C C . ARG A 1 102 ? -8.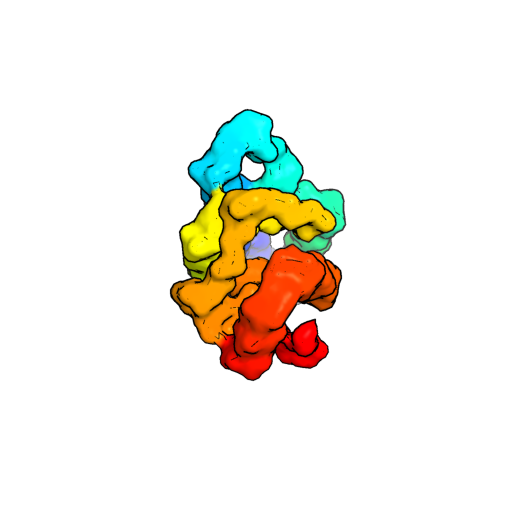963 6.293 15.009 1.00 88.31 102 ARG A C 1
ATOM 812 O O . ARG A 1 102 ? -8.070 5.954 15.776 1.00 88.31 102 ARG A O 1
ATOM 819 N N . ALA A 1 103 ? -9.853 5.431 14.511 1.00 87.19 103 ALA A N 1
ATOM 820 C CA . ALA A 1 103 ? -9.762 3.990 14.750 1.00 87.19 103 ALA A CA 1
ATOM 821 C C . ALA A 1 103 ? -8.619 3.346 13.944 1.00 87.19 103 ALA A C 1
ATOM 823 O O . ALA A 1 103 ? -8.181 2.245 14.258 1.00 87.19 103 ALA A O 1
ATOM 824 N N . PHE A 1 104 ? -8.108 4.031 12.916 1.00 86.00 104 PHE A N 1
ATOM 825 C CA . PHE A 1 104 ? -7.021 3.520 12.099 1.00 86.00 104 PHE A CA 1
ATOM 826 C C . PHE A 1 104 ? -5.668 3.707 12.781 1.00 86.00 104 PHE A C 1
ATOM 828 O O . PHE A 1 104 ? -5.224 4.838 12.965 1.00 86.00 104 PHE A O 1
ATOM 835 N N . THR A 1 105 ? -4.957 2.624 13.085 1.00 83.12 105 THR A N 1
ATOM 836 C CA . THR A 1 105 ? -3.619 2.698 13.686 1.00 83.12 105 THR A CA 1
ATOM 837 C C . THR A 1 105 ? -2.599 1.900 12.879 1.00 83.12 105 THR A C 1
ATOM 839 O O . THR A 1 105 ? -2.880 0.808 12.401 1.00 83.12 105 THR A O 1
ATOM 842 N N . HIS A 1 106 ? -1.375 2.424 12.737 1.00 81.25 106 HIS A N 1
ATOM 843 C CA . HIS A 1 106 ? -0.267 1.697 12.086 1.00 81.25 106 HIS A CA 1
ATOM 844 C C . HIS A 1 106 ? 0.292 0.548 12.936 1.00 81.25 106 HIS A C 1
ATOM 846 O O . HIS A 1 106 ? 1.033 -0.303 12.443 1.00 81.25 106 HIS A O 1
ATOM 852 N N . VAL A 1 107 ? -0.029 0.543 14.230 1.00 80.75 107 VAL A N 1
ATOM 853 C CA . VAL A 1 107 ? 0.337 -0.503 15.185 1.00 80.75 107 VAL A CA 1
ATOM 854 C C . VAL A 1 107 ? -0.945 -1.105 15.733 1.00 80.75 107 VAL A C 1
ATOM 856 O O . VAL A 1 107 ? -1.862 -0.366 16.095 1.00 80.75 107 VAL A O 1
ATOM 859 N N . ILE A 1 108 ? -0.992 -2.435 15.806 1.00 79.06 108 ILE A N 1
ATOM 860 C CA . ILE A 1 108 ? -2.135 -3.163 16.354 1.00 79.06 108 ILE A CA 1
ATOM 861 C C . ILE A 1 108 ? -2.300 -2.770 17.816 1.00 79.06 108 ILE A C 1
ATOM 863 O O . ILE A 1 108 ? -1.372 -2.880 18.623 1.00 79.06 108 ILE A O 1
ATOM 867 N N . LYS A 1 109 ? -3.489 -2.271 18.143 1.00 80.75 109 LYS A N 1
ATOM 868 C CA . LYS A 1 109 ? -3.871 -1.973 19.516 1.00 80.75 109 LYS A CA 1
ATOM 869 C C . LYS A 1 109 ? -4.181 -3.290 20.213 1.00 80.75 109 LYS A C 1
ATOM 871 O O . LYS A 1 109 ? -4.986 -4.069 19.720 1.00 80.75 109 LYS A O 1
ATOM 876 N N . ILE A 1 110 ? -3.534 -3.519 21.352 1.00 81.94 110 ILE A N 1
ATOM 877 C CA . ILE A 1 110 ? -3.729 -4.718 22.186 1.00 81.94 110 ILE A CA 1
ATOM 878 C C . ILE A 1 110 ? -4.594 -4.442 23.427 1.00 81.94 110 ILE A C 1
ATOM 880 O O . ILE A 1 110 ? -4.937 -5.360 24.164 1.00 81.94 110 ILE A O 1
ATOM 884 N N . TYR A 1 111 ? -4.972 -3.179 23.636 1.00 79.12 111 TYR A N 1
ATOM 885 C CA . TYR A 1 111 ? -5.878 -2.735 24.692 1.00 79.12 111 TYR A CA 1
ATOM 886 C C . TYR A 1 111 ? -7.094 -2.054 24.067 1.00 79.12 111 TYR A C 1
ATOM 888 O O . TYR A 1 111 ? -6.954 -1.300 23.101 1.00 79.12 111 TYR A O 1
ATOM 896 N N . HIS A 1 112 ? -8.273 -2.312 24.633 1.00 77.38 112 HIS A N 1
ATOM 897 C CA . HIS A 1 112 ? -9.499 -1.637 24.234 1.00 77.38 112 HIS A CA 1
ATOM 898 C C . HIS A 1 112 ? -9.533 -0.231 24.842 1.00 77.38 112 HIS A C 1
ATOM 900 O O . HIS A 1 112 ? -9.382 -0.070 26.052 1.00 77.38 112 HIS A O 1
ATOM 906 N N . GLU A 1 113 ? -9.728 0.783 24.005 1.00 77.19 113 GLU A N 1
ATOM 907 C CA . GLU A 1 113 ? -9.942 2.165 24.435 1.00 77.19 113 GLU A CA 1
ATOM 908 C C . GLU A 1 113 ? -11.444 2.465 24.316 1.00 77.19 113 GLU A C 1
ATOM 910 O O . GLU A 1 113 ? -12.043 2.118 23.303 1.00 77.19 113 GLU A O 1
ATOM 915 N N . GLU A 1 114 ? -12.069 3.125 25.299 1.00 69.38 114 GLU A N 1
ATOM 916 C CA . GLU A 1 114 ? -13.532 3.364 25.306 1.00 69.38 114 GLU A CA 1
ATOM 917 C C . GLU A 1 114 ? -14.048 4.124 24.069 1.00 69.38 114 GLU A C 1
ATOM 919 O O . GLU A 1 114 ? -15.217 4.028 23.696 1.00 69.38 114 GLU A O 1
ATOM 924 N N . HIS A 1 115 ? -13.174 4.884 23.409 1.00 73.81 115 HIS A N 1
ATOM 925 C CA . HIS A 1 115 ? -13.493 5.623 22.189 1.00 73.81 115 HIS A CA 1
ATOM 926 C C . HIS A 1 115 ? -13.242 4.828 20.898 1.00 73.81 115 HIS A C 1
ATOM 928 O O . HIS A 1 115 ? -13.567 5.320 19.813 1.00 73.81 115 HIS A O 1
ATOM 934 N N . HIS A 1 116 ? -12.677 3.621 20.984 1.00 81.06 116 HIS A N 1
ATOM 935 C CA . HIS A 1 116 ? -12.435 2.759 19.835 1.00 81.06 116 HIS A CA 1
ATOM 936 C C . HIS A 1 116 ? -13.746 2.082 19.427 1.00 81.06 116 HIS A C 1
ATOM 938 O O . HIS A 1 116 ? -14.284 1.243 20.139 1.00 81.06 116 HIS A O 1
ATOM 944 N N . LYS A 1 117 ? -14.288 2.470 18.271 1.00 86.38 117 LYS A N 1
ATOM 945 C CA . LYS A 1 117 ? -15.517 1.890 17.720 1.00 86.38 117 LYS A CA 1
ATOM 946 C C . LYS A 1 117 ? -15.197 0.966 16.557 1.00 86.38 117 LYS A C 1
ATOM 948 O O . LYS A 1 117 ? -14.335 1.283 15.740 1.00 86.38 117 LYS A O 1
ATOM 953 N N . LEU A 1 118 ? -15.953 -0.122 16.444 1.00 90.38 118 LEU A N 1
ATOM 954 C CA . LEU A 1 118 ? -15.879 -1.013 15.295 1.00 90.38 118 LEU A CA 1
ATOM 955 C C . LEU A 1 118 ? -16.441 -0.325 14.040 1.00 90.38 118 LEU A C 1
ATOM 957 O O . LEU A 1 118 ? -17.599 0.099 14.008 1.00 90.38 118 LEU A O 1
ATOM 961 N N . ILE A 1 119 ? -15.627 -0.237 12.989 1.00 92.75 119 ILE A N 1
ATOM 962 C CA . ILE A 1 119 ? -15.992 0.379 11.709 1.00 92.75 119 ILE A CA 1
ATOM 963 C C . ILE A 1 119 ? -16.409 -0.712 10.720 1.00 92.75 119 ILE A C 1
ATOM 965 O O . ILE A 1 119 ? -15.624 -1.598 10.400 1.00 92.75 119 ILE A O 1
ATOM 969 N N . THR A 1 120 ? -17.652 -0.646 10.233 1.00 94.00 120 THR A N 1
ATOM 970 C CA . THR A 1 120 ? -18.233 -1.655 9.318 1.00 94.00 120 THR A CA 1
ATOM 971 C C . THR A 1 120 ? -18.921 -1.056 8.084 1.00 94.00 120 THR A C 1
ATOM 973 O O . THR A 1 120 ? -19.650 -1.748 7.378 1.00 94.00 120 THR A O 1
ATOM 976 N N . HIS A 1 121 ? -18.715 0.237 7.819 1.00 94.06 121 HIS A N 1
ATOM 977 C CA . HIS A 1 121 ? -19.317 0.965 6.697 1.00 94.06 121 HIS A CA 1
ATOM 978 C C . HIS A 1 121 ? -18.253 1.423 5.689 1.00 94.06 121 HIS A C 1
ATOM 980 O O . HIS A 1 121 ? -17.052 1.323 5.942 1.00 94.06 121 HIS A O 1
ATOM 986 N N . GLY A 1 122 ? -18.686 1.945 4.539 1.00 93.75 122 GLY A N 1
ATOM 987 C CA . GLY A 1 122 ? -17.772 2.380 3.482 1.00 93.75 122 GLY A CA 1
ATOM 988 C C . GLY A 1 122 ? -17.005 1.196 2.893 1.00 93.75 122 GLY A C 1
ATOM 989 O O . GLY A 1 122 ? -17.582 0.142 2.654 1.00 93.75 122 GLY A O 1
ATOM 990 N N . VAL A 1 123 ? -15.694 1.335 2.689 1.00 93.94 123 VAL A N 1
ATOM 991 C CA . VAL A 1 123 ? -14.869 0.231 2.159 1.00 93.94 123 VAL A CA 1
ATOM 992 C C . VAL A 1 123 ? -14.882 -1.008 3.071 1.00 93.94 123 VAL A C 1
ATOM 994 O O . VAL A 1 123 ? -14.807 -2.135 2.582 1.00 93.94 123 VAL A O 1
ATOM 997 N N . TYR A 1 124 ? -15.087 -0.809 4.378 1.00 93.88 124 TYR A N 1
ATOM 998 C CA . TYR A 1 124 ? -15.162 -1.886 5.362 1.00 93.88 124 TYR A CA 1
ATOM 999 C C . TYR A 1 124 ? -16.431 -2.744 5.232 1.00 93.88 124 TYR A C 1
ATOM 1001 O O . TYR A 1 124 ? -16.456 -3.859 5.727 1.00 93.88 124 TYR A O 1
ATOM 1009 N N . SER A 1 125 ? -17.484 -2.313 4.526 1.00 94.06 125 SER A N 1
ATOM 1010 C CA . SER A 1 125 ? -18.623 -3.218 4.289 1.00 94.06 125 SER A CA 1
ATOM 1011 C C . SER A 1 125 ? -18.305 -4.309 3.261 1.00 94.06 125 SER A C 1
ATOM 1013 O O . SER A 1 125 ? -18.962 -5.349 3.255 1.00 94.06 125 SER A O 1
ATOM 1015 N N . PHE A 1 126 ? -17.307 -4.082 2.398 1.00 93.12 126 PHE A N 1
ATOM 1016 C CA . PHE A 1 126 ? -16.914 -5.008 1.331 1.00 93.12 126 PHE A CA 1
ATOM 1017 C C . PHE A 1 126 ? -15.781 -5.946 1.746 1.00 93.12 126 PHE A C 1
ATOM 1019 O O . PHE A 1 126 ? -15.810 -7.123 1.395 1.00 93.12 126 PHE A O 1
ATOM 1026 N N . VAL A 1 127 ? -14.794 -5.441 2.490 1.00 92.62 127 VAL A N 1
ATOM 1027 C CA . VAL A 1 127 ? -13.646 -6.216 2.983 1.00 92.62 127 VAL A CA 1
ATOM 1028 C C . VAL A 1 127 ? -13.258 -5.751 4.384 1.00 92.62 127 VAL A C 1
ATOM 1030 O O . VAL A 1 127 ? -13.298 -4.559 4.670 1.00 92.62 127 VAL A O 1
ATOM 1033 N N . ARG A 1 128 ? -12.852 -6.673 5.262 1.00 92.38 128 ARG A N 1
ATOM 1034 C CA . ARG A 1 128 ? -12.510 -6.336 6.654 1.00 92.38 128 ARG A CA 1
ATOM 1035 C C . ARG A 1 128 ? -11.172 -5.631 6.799 1.00 92.38 128 ARG A C 1
ATOM 1037 O O . ARG A 1 128 ? -11.051 -4.751 7.648 1.00 92.38 128 ARG A O 1
ATOM 1044 N N . HIS A 1 129 ? -10.204 -5.974 5.951 1.00 91.00 129 HIS A N 1
ATOM 1045 C CA . HIS A 1 129 ? -8.839 -5.449 6.021 1.00 91.00 129 HIS A CA 1
ATOM 1046 C C . HIS A 1 129 ? -8.422 -4.778 4.702 1.00 91.00 129 HIS A C 1
ATOM 1048 O O . HIS A 1 129 ? -7.489 -5.223 4.040 1.00 91.00 129 HIS A O 1
ATOM 1054 N N . PRO A 1 130 ? -9.086 -3.677 4.295 1.00 88.44 130 PRO A N 1
ATOM 1055 C CA . PRO A 1 130 ? -8.791 -2.983 3.035 1.00 88.44 130 PRO A CA 1
ATOM 1056 C C . PRO A 1 130 ? -7.413 -2.313 3.009 1.00 88.44 130 PRO A C 1
ATOM 1058 O O . PRO A 1 130 ? -6.920 -1.954 1.943 1.00 88.44 130 PRO A O 1
ATOM 1061 N N . GLY A 1 131 ? -6.805 -2.091 4.178 1.00 79.44 131 GLY A N 1
ATOM 1062 C CA . GLY A 1 131 ? -5.516 -1.424 4.291 1.00 79.44 131 GLY A CA 1
ATOM 1063 C C . GLY A 1 131 ? -4.320 -2.368 4.421 1.00 79.44 131 GLY A C 1
ATOM 1064 O O . GLY A 1 131 ? -3.229 -1.985 4.009 1.00 79.44 131 GLY A O 1
ATOM 1065 N N . TYR A 1 132 ? -4.467 -3.547 5.023 1.00 74.50 132 TYR A N 1
ATOM 1066 C CA . TYR A 1 132 ? -3.326 -4.320 5.521 1.00 74.50 132 TYR A CA 1
ATOM 1067 C C . TYR A 1 132 ? -3.471 -5.798 5.224 1.00 74.50 132 TYR A C 1
ATOM 1069 O O . TYR A 1 132 ? -4.577 -6.330 5.232 1.00 74.50 132 TYR A O 1
ATOM 1077 N N . THR A 1 133 ? -2.337 -6.462 5.013 1.00 72.06 133 THR A N 1
ATOM 1078 C CA . THR A 1 133 ? -2.331 -7.854 4.569 1.00 72.06 133 THR A CA 1
ATOM 1079 C C . THR A 1 133 ? -1.507 -8.794 5.435 1.00 72.06 133 THR A C 1
ATOM 1081 O O . THR A 1 133 ? -1.831 -9.971 5.540 1.00 72.06 133 THR A O 1
ATOM 1084 N N . ASP A 1 134 ? -0.459 -8.300 6.086 1.00 74.50 134 ASP A N 1
ATOM 1085 C CA . ASP A 1 134 ? 0.548 -9.114 6.768 1.00 74.50 134 ASP A CA 1
ATOM 1086 C C . ASP A 1 134 ? 0.165 -9.523 8.199 1.00 74.50 134 ASP A C 1
ATOM 1088 O O . ASP A 1 134 ? 0.766 -10.444 8.748 1.00 74.50 134 ASP A O 1
ATOM 1092 N N . ARG A 1 135 ? -0.823 -8.866 8.822 1.00 83.38 135 ARG A N 1
ATOM 1093 C CA . ARG A 1 135 ? -1.109 -9.022 10.268 1.00 83.38 135 ARG A CA 1
ATOM 1094 C C . ARG A 1 135 ? -2.552 -9.361 10.606 1.00 83.38 135 ARG A C 1
ATOM 1096 O O . ARG A 1 135 ? -2.908 -9.354 11.783 1.00 83.38 135 ARG A O 1
ATOM 1103 N N . ILE A 1 136 ? -3.347 -9.700 9.593 1.00 85.12 136 ILE A N 1
ATOM 1104 C CA . ILE A 1 136 ? -4.784 -9.953 9.726 1.00 85.12 136 ILE A CA 1
ATOM 1105 C C . ILE A 1 136 ? -5.095 -10.915 10.884 1.00 85.12 136 ILE A C 1
ATOM 1107 O O . ILE A 1 136 ? -5.829 -10.503 11.775 1.00 85.12 136 ILE A O 1
ATOM 1111 N N . PRO A 1 137 ? -4.499 -12.124 10.992 1.00 87.25 137 PRO A N 1
ATOM 1112 C CA . PRO A 1 137 ? -4.885 -13.058 12.054 1.00 87.25 137 PRO A CA 1
ATOM 1113 C C . PRO A 1 137 ? -4.660 -12.511 13.470 1.00 87.25 137 PRO A C 1
ATOM 1115 O O . PRO A 1 137 ? -5.453 -12.763 14.375 1.00 87.25 137 PRO A O 1
ATOM 1118 N N . TYR A 1 138 ? -3.580 -11.748 13.662 1.00 88.25 138 TYR A N 1
ATOM 1119 C CA . TYR A 1 138 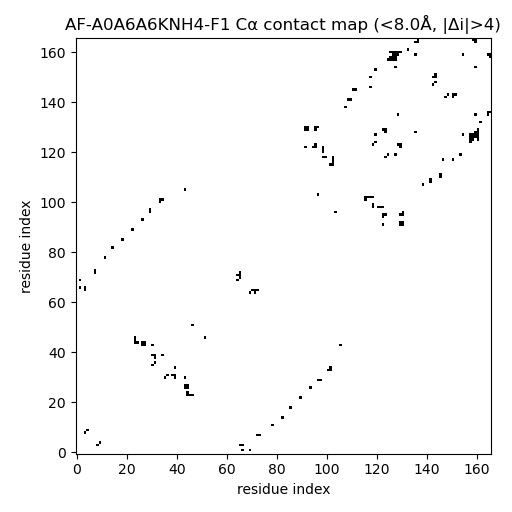? -3.254 -11.151 14.956 1.00 88.25 138 TYR A CA 1
ATOM 1120 C C . TYR A 1 138 ? -4.179 -9.973 15.273 1.00 88.25 138 TYR A C 1
ATOM 1122 O O . TYR A 1 138 ? -4.629 -9.832 16.403 1.00 88.25 138 TYR A O 1
ATOM 1130 N N . GLU A 1 139 ? -4.508 -9.152 14.278 1.00 88.62 139 GLU A N 1
ATOM 1131 C CA . GLU A 1 139 ? -5.453 -8.048 14.438 1.00 88.62 139 GLU A CA 1
ATOM 1132 C C . GLU A 1 139 ? -6.872 -8.554 14.730 1.00 88.62 139 GLU A C 1
ATOM 1134 O O . GLU A 1 139 ? -7.528 -8.061 15.645 1.00 88.62 139 GLU A O 1
ATOM 1139 N N . GLU A 1 140 ? -7.319 -9.603 14.035 1.00 90.44 140 GLU A N 1
ATOM 1140 C CA . GLU A 1 140 ? -8.620 -10.229 14.283 1.00 90.44 140 GLU A CA 1
ATOM 1141 C C . GLU A 1 140 ? -8.752 -10.797 15.691 1.00 90.44 140 GLU A C 1
ATOM 1143 O O . GLU A 1 140 ? -9.819 -10.680 16.290 1.00 90.44 140 GLU A O 1
ATOM 1148 N N . PHE A 1 141 ? -7.680 -11.377 16.236 1.00 91.12 141 PHE A N 1
ATOM 1149 C CA . PHE A 1 141 ? -7.670 -11.863 17.613 1.00 91.12 141 PHE A CA 1
ATOM 1150 C C . PHE A 1 141 ? -8.049 -10.748 18.602 1.00 91.12 141 PHE A C 1
ATOM 1152 O O . PHE A 1 141 ? -8.953 -10.928 19.420 1.00 91.12 141 PHE A O 1
ATOM 1159 N N . PHE A 1 142 ? -7.430 -9.569 18.484 1.00 91.19 142 PHE A N 1
ATOM 1160 C CA . PHE A 1 142 ? -7.755 -8.435 19.353 1.00 91.19 142 PHE A CA 1
ATOM 1161 C C . PHE A 1 142 ? -9.114 -7.823 19.042 1.00 91.19 142 PHE A C 1
ATOM 1163 O O . PHE A 1 142 ? -9.843 -7.489 19.968 1.00 91.19 142 PHE A O 1
ATOM 1170 N N . LEU A 1 143 ? -9.505 -7.717 17.770 1.00 91.31 143 LEU A N 1
ATOM 1171 C CA . LEU A 1 143 ? -10.825 -7.194 17.406 1.00 91.31 143 LEU A CA 1
ATOM 1172 C C . LEU A 1 143 ? -11.960 -8.058 17.976 1.00 91.31 143 LEU A C 1
ATOM 1174 O O . LEU A 1 143 ? -12.944 -7.515 18.480 1.00 91.31 143 LEU A O 1
ATOM 1178 N N . ARG A 1 144 ? -11.801 -9.388 17.984 1.00 93.31 144 ARG A N 1
ATOM 1179 C CA . ARG A 1 144 ? -12.726 -10.314 18.660 1.00 93.31 144 ARG A CA 1
ATOM 1180 C C . ARG A 1 144 ? -12.711 -10.120 20.173 1.00 93.31 144 ARG A C 1
ATOM 1182 O O . ARG A 1 144 ? -13.773 -10.092 20.786 1.00 93.31 144 ARG A O 1
ATOM 1189 N N . GLN A 1 145 ? -11.536 -9.923 20.773 1.00 92.19 145 GLN A N 1
ATOM 1190 C CA . GLN A 1 145 ? -11.416 -9.636 22.205 1.00 92.19 145 GLN A CA 1
ATOM 1191 C C . GLN A 1 145 ? -12.063 -8.293 22.598 1.00 92.19 145 GLN A C 1
ATOM 1193 O O . GLN A 1 145 ? -12.608 -8.176 23.692 1.00 92.19 145 GLN A O 1
ATOM 1198 N N . PHE A 1 146 ? -12.016 -7.287 21.723 1.00 91.81 146 PHE A N 1
ATOM 1199 C CA . PHE A 1 146 ? -12.552 -5.948 21.980 1.00 91.81 146 PHE A CA 1
ATOM 1200 C C . PHE A 1 146 ? -14.061 -5.854 21.764 1.00 91.81 146 PHE A C 1
ATOM 1202 O O . PHE A 1 146 ? -14.758 -5.254 22.576 1.00 91.81 146 PHE A O 1
ATOM 1209 N N . PHE A 1 147 ? -14.567 -6.441 20.677 1.00 92.75 147 PHE A N 1
ATOM 1210 C CA . PHE A 1 147 ? -15.942 -6.222 20.216 1.00 92.75 147 PHE A CA 1
ATOM 1211 C C . PHE A 1 147 ? -16.832 -7.473 20.293 1.00 92.75 147 PHE A C 1
ATOM 1213 O O . PHE A 1 147 ? -18.038 -7.381 20.059 1.00 92.75 147 PHE A O 1
ATOM 1220 N N . GLY A 1 148 ? -16.271 -8.639 20.629 1.00 93.06 148 GLY A N 1
ATOM 1221 C CA . GLY A 1 148 ? -17.020 -9.875 20.856 1.00 93.06 148 GLY A CA 1
ATOM 1222 C C . GLY A 1 148 ? -17.946 -10.239 19.692 1.00 93.06 148 GLY A C 1
ATOM 1223 O O . GLY A 1 148 ? -17.529 -10.272 18.532 1.00 93.06 148 GLY A O 1
ATOM 1224 N N . SER A 1 149 ? -19.225 -10.476 20.002 1.00 94.00 149 SER A N 1
ATOM 1225 C CA . SER A 1 149 ? -20.241 -10.891 19.024 1.00 94.00 149 SER A CA 1
ATOM 1226 C C . SER A 1 149 ? -20.425 -9.905 17.869 1.00 94.00 149 SER A C 1
ATOM 1228 O O . SER A 1 149 ? -20.689 -10.333 16.749 1.00 94.00 149 SER A O 1
ATOM 1230 N N . GLN A 1 150 ? -20.215 -8.604 18.094 1.00 94.19 150 GLN A N 1
ATOM 1231 C CA . GLN A 1 150 ? -20.337 -7.596 17.036 1.00 94.19 150 GLN A CA 1
ATOM 1232 C C . GLN A 1 150 ? -19.302 -7.811 15.926 1.00 94.19 150 GLN A C 1
ATOM 1234 O O . GLN A 1 150 ? -19.599 -7.611 14.747 1.00 94.19 150 GLN A O 1
ATOM 1239 N N . TYR A 1 151 ? -18.086 -8.233 16.291 1.00 94.56 151 TYR A N 1
ATOM 1240 C CA . TYR A 1 151 ? -17.060 -8.559 15.306 1.00 94.56 151 TYR A CA 1
ATOM 1241 C C .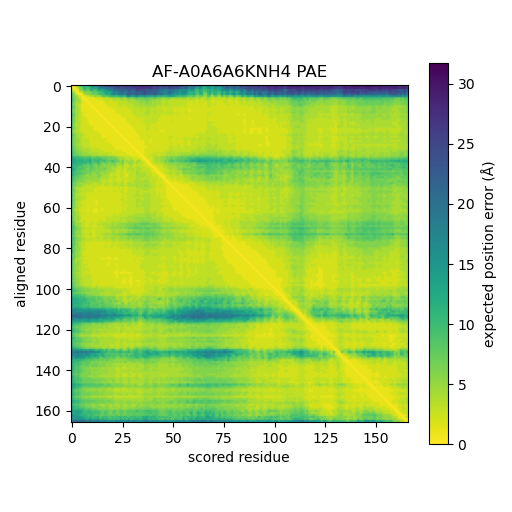 TYR A 1 151 ? -17.319 -9.907 14.639 1.00 94.56 151 TYR A C 1
ATOM 1243 O O . TYR A 1 151 ? -17.084 -10.034 13.443 1.00 94.56 151 TYR A O 1
ATOM 1251 N N . GLU A 1 152 ? -17.834 -10.895 15.375 1.00 94.12 152 GLU A N 1
ATOM 1252 C CA . GLU A 1 152 ? -18.206 -12.200 14.811 1.00 94.12 152 GLU A CA 1
ATOM 1253 C C . GLU A 1 152 ? -19.264 -12.066 13.711 1.00 94.12 152 GLU A C 1
ATOM 1255 O O . GLU A 1 152 ? -19.068 -12.552 12.597 1.00 94.12 152 GLU A O 1
ATOM 1260 N N . GLU A 1 153 ? -20.353 -11.346 13.986 1.00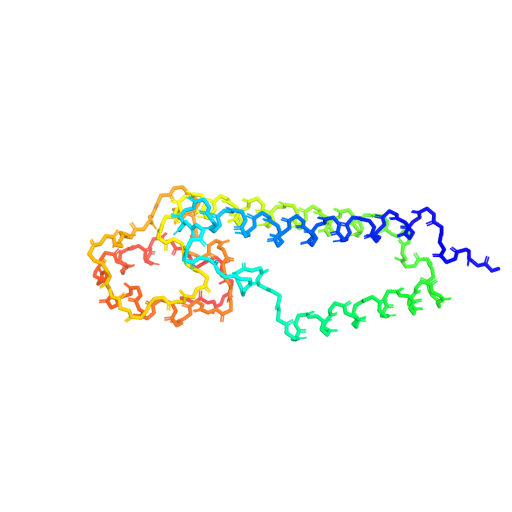 94.88 153 GLU A N 1
ATOM 1261 C CA . GLU A 1 153 ? -21.413 -11.084 13.004 1.00 94.88 153 GLU A CA 1
ATOM 1262 C C . GLU A 1 153 ? -20.869 -10.343 11.777 1.00 94.88 153 GLU A C 1
ATOM 1264 O O . GLU A 1 153 ? -21.226 -10.640 10.635 1.00 94.88 153 GLU A O 1
ATOM 1269 N N . TYR A 1 154 ? -19.951 -9.401 11.997 1.00 94.75 154 TYR A N 1
ATOM 1270 C CA . TYR A 1 154 ? -19.273 -8.697 10.919 1.00 94.75 154 TYR A CA 1
ATOM 1271 C C . TYR A 1 154 ? -18.343 -9.606 10.099 1.00 94.75 154 TYR A C 1
ATOM 1273 O O . TYR A 1 154 ? -18.358 -9.546 8.870 1.00 94.75 154 TYR A O 1
ATOM 1281 N N . ALA A 1 155 ? -17.584 -10.486 10.748 1.00 92.50 155 ALA A N 1
ATOM 1282 C CA . ALA A 1 155 ? -16.686 -11.435 10.101 1.00 92.50 155 ALA A CA 1
ATOM 1283 C C . ALA A 1 155 ? -17.418 -12.480 9.255 1.00 92.50 155 ALA A C 1
ATOM 1285 O O . ALA A 1 155 ? -16.893 -12.916 8.232 1.00 92.50 155 ALA A O 1
ATOM 1286 N N . GLN A 1 156 ? -18.638 -12.849 9.645 1.00 93.44 156 GLN A N 1
ATOM 1287 C CA . GLN A 1 156 ? -19.467 -13.786 8.887 1.00 93.44 156 GLN A CA 1
ATOM 1288 C C . GLN A 1 156 ? -19.996 -13.188 7.580 1.00 93.44 156 GLN A C 1
ATOM 1290 O O . GLN A 1 156 ? -20.118 -13.902 6.586 1.00 93.44 156 GLN A O 1
ATOM 1295 N N . ARG A 1 157 ? -20.308 -11.886 7.565 1.00 94.12 157 ARG A N 1
ATOM 1296 C CA . ARG A 1 157 ? -20.889 -11.206 6.392 1.00 94.12 157 ARG A CA 1
ATOM 1297 C C . ARG A 1 157 ? -19.857 -10.574 5.459 1.00 94.12 157 ARG A C 1
ATOM 1299 O O . ARG A 1 157 ? -20.170 -10.351 4.292 1.00 94.12 157 ARG A O 1
ATOM 1306 N N . THR A 1 158 ? -18.655 -10.274 5.952 1.00 92.94 158 THR A N 1
ATOM 1307 C CA . THR A 1 158 ? -17.639 -9.531 5.196 1.00 92.94 158 THR A CA 1
ATOM 1308 C C . THR A 1 158 ? -16.325 -10.322 5.119 1.00 92.94 158 THR A C 1
ATOM 1310 O O . THR A 1 158 ? -15.744 -10.654 6.156 1.00 92.94 158 THR A O 1
ATOM 1313 N N . PRO A 1 159 ? -15.799 -10.618 3.914 1.00 92.12 159 PRO A N 1
ATOM 1314 C CA . PRO A 1 159 ? -14.540 -11.345 3.763 1.00 92.12 159 PRO A CA 1
ATOM 1315 C C . PRO A 1 159 ? -13.345 -10.530 4.277 1.00 92.12 159 PRO A C 1
ATOM 1317 O O . PRO A 1 159 ? -13.396 -9.304 4.352 1.00 92.12 159 PRO A O 1
ATOM 1320 N N . SER A 1 160 ? -12.230 -11.198 4.585 1.00 88.12 160 SER A N 1
ATOM 1321 C CA . SER A 1 160 ? -10.980 -10.523 4.980 1.00 88.12 160 SER A CA 1
ATOM 1322 C C . SER A 1 160 ? -10.459 -9.575 3.889 1.00 88.12 160 SER A C 1
ATOM 1324 O O . SER A 1 160 ? -9.902 -8.524 4.196 1.00 88.12 160 SER A O 1
ATOM 1326 N N . GLY A 1 161 ? -10.700 -9.929 2.621 1.00 84.06 161 GLY A N 1
ATOM 1327 C CA . GLY A 1 161 ? -10.162 -9.260 1.434 1.00 84.06 161 GLY A CA 1
ATOM 1328 C C . GLY A 1 161 ? -8.922 -9.948 0.860 1.00 84.06 161 GLY A C 1
ATOM 1329 O O . GLY A 1 161 ? -8.489 -9.585 -0.230 1.00 8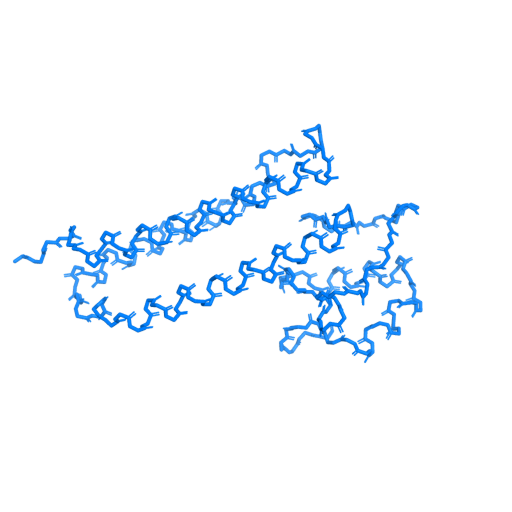4.06 161 GLY A O 1
ATOM 1330 N N . ILE A 1 162 ? -8.382 -10.969 1.541 1.00 83.12 162 ILE A N 1
ATOM 1331 C CA . ILE A 1 162 ? -7.203 -11.718 1.091 1.00 83.12 162 ILE A CA 1
ATOM 1332 C C . ILE A 1 162 ? -7.559 -13.185 0.898 1.00 83.12 162 ILE A C 1
ATOM 1334 O O . ILE A 1 162 ? -8.053 -13.822 1.834 1.00 83.12 162 ILE A O 1
ATOM 1338 N N . PRO A 1 163 ? -7.283 -13.754 -0.289 1.00 81.94 163 PRO A N 1
ATOM 1339 C CA . PRO A 1 163 ? -7.457 -15.178 -0.513 1.00 81.94 163 PRO A CA 1
ATOM 1340 C C . PRO A 1 163 ? -6.734 -15.998 0.561 1.00 81.94 163 PRO A C 1
ATOM 1342 O O . PRO A 1 163 ? -5.587 -15.719 0.898 1.00 81.94 163 PRO A O 1
ATOM 1345 N N . PHE A 1 164 ? -7.406 -17.027 1.076 1.00 81.25 164 PHE A N 1
ATOM 1346 C CA . PHE A 1 164 ? -6.866 -17.973 2.064 1.00 81.25 164 PHE A CA 1
ATOM 1347 C C . PHE A 1 164 ? -6.613 -17.419 3.477 1.00 81.25 164 PHE A C 1
ATOM 1349 O O . PHE A 1 164 ? -6.189 -18.181 4.344 1.00 81.25 164 PHE A O 1
ATOM 1356 N N . VAL A 1 165 ? -6.939 -16.152 3.751 1.00 77.50 165 VAL A N 1
ATOM 1357 C CA . VAL A 1 165 ? -6.950 -15.595 5.112 1.00 77.50 165 VAL A CA 1
ATOM 1358 C C . VAL A 1 165 ? -8.400 -15.501 5.582 1.00 77.50 165 VAL A C 1
ATOM 1360 O O . VAL A 1 165 ? -9.195 -14.775 4.981 1.00 77.50 165 VAL A O 1
ATOM 1363 N N . LYS A 1 166 ? -8.758 -16.275 6.611 1.00 63.22 166 LYS A N 1
ATOM 1364 C CA . LYS A 1 166 ? -10.091 -16.246 7.231 1.00 63.22 166 LYS A CA 1
ATOM 1365 C C . LYS A 1 166 ? -10.160 -15.225 8.349 1.00 63.22 166 LYS A C 1
ATOM 1367 O O . LYS A 1 166 ? -9.152 -15.107 9.073 1.00 63.22 166 LYS A O 1
#